Protein AF-0000000083664757 (afdb_homodimer)

Structure (mmCIF, N/CA/C/O backbone):
data_AF-0000000083664757-model_v1
#
loop_
_entity.id
_entity.type
_entity.pdbx_description
1 polymer 'Poly(RC)-binding-like protein'
#
loop_
_atom_site.group_PDB
_atom_site.id
_atom_site.type_symbol
_atom_site.label_atom_id
_atom_site.label_alt_id
_atom_site.label_comp_id
_atom_site.label_asym_id
_atom_site.label_entity_id
_atom_site.label_seq_id
_atom_site.pdbx_PDB_ins_code
_atom_site.Cartn_x
_atom_site.Cartn_y
_atom_site.Cartn_z
_atom_site.occupancy
_atom_site.B_iso_or_equiv
_atom_site.auth_seq_id
_atom_site.auth_comp_id
_atom_site.auth_asym_id
_atom_site.auth_atom_id
_atom_site.pdbx_PDB_model_num
ATOM 1 N N . MET A 1 1 ? 4.367 -1.181 8.422 1 97.25 1 MET A N 1
ATOM 2 C CA . MET A 1 1 ? 5.418 -0.514 7.66 1 97.25 1 MET A CA 1
ATOM 3 C C . MET A 1 1 ? 5.402 0.991 7.91 1 97.25 1 MET A C 1
ATOM 5 O O . MET A 1 1 ? 4.336 1.61 7.922 1 97.25 1 MET A O 1
ATOM 9 N N . GLN A 1 2 ? 6.594 1.562 8.188 1 98.25 2 GLN A N 1
ATOM 10 C CA . GLN A 1 2 ? 6.668 3.004 8.391 1 98.25 2 GLN A CA 1
ATOM 11 C C . GLN A 1 2 ? 7.109 3.717 7.113 1 98.25 2 GLN A C 1
ATOM 13 O O . GLN A 1 2 ? 8.062 3.297 6.461 1 98.25 2 GLN A O 1
ATOM 18 N N . ILE A 1 3 ? 6.383 4.777 6.812 1 98.75 3 ILE A N 1
ATOM 19 C CA . ILE A 1 3 ? 6.672 5.543 5.605 1 98.75 3 ILE A CA 1
ATOM 20 C C . ILE A 1 3 ? 6.477 7.035 5.879 1 98.75 3 ILE A C 1
ATOM 22 O O . ILE A 1 3 ? 5.758 7.41 6.809 1 98.75 3 ILE A O 1
ATOM 26 N N . PRO A 1 4 ? 7.102 7.879 5.055 1 98.56 4 PRO A N 1
ATOM 27 C CA . PRO A 1 4 ? 6.82 9.312 5.176 1 98.56 4 PRO A CA 1
ATOM 28 C C . PRO A 1 4 ? 5.352 9.648 4.926 1 98.56 4 PRO A C 1
ATOM 30 O O . PRO A 1 4 ? 4.668 8.93 4.195 1 98.56 4 PRO A O 1
ATOM 33 N N . LEU A 1 5 ? 4.91 10.812 5.449 1 98.44 5 LEU A N 1
ATOM 34 C CA . LEU A 1 5 ? 3.541 11.305 5.309 1 98.44 5 LEU A CA 1
ATOM 35 C C . LEU A 1 5 ? 3.164 11.445 3.838 1 98.44 5 LEU A C 1
ATOM 37 O O . LEU A 1 5 ? 2.061 11.07 3.438 1 98.44 5 LEU A O 1
ATOM 41 N N . SER A 1 6 ? 4.035 11.914 3.033 1 98.38 6 SER A N 1
ATOM 42 C CA . SER A 1 6 ? 3.746 12.133 1.621 1 98.38 6 SER A CA 1
ATOM 43 C C . SER A 1 6 ? 3.473 10.82 0.898 1 98.38 6 SER A C 1
ATOM 45 O O . SER A 1 6 ? 2.648 10.773 -0.017 1 98.38 6 SER A O 1
ATOM 47 N N . TYR A 1 7 ? 4.18 9.773 1.255 1 98.81 7 TYR A N 1
ATOM 48 C CA . TYR A 1 7 ? 3.936 8.461 0.675 1 98.81 7 TYR A CA 1
ATOM 49 C C . TYR A 1 7 ? 2.578 7.914 1.103 1 98.81 7 TYR A C 1
ATOM 51 O O . TYR A 1 7 ? 1.839 7.359 0.285 1 98.81 7 TYR A O 1
ATOM 59 N N . ALA A 1 8 ? 2.289 8.125 2.336 1 98.81 8 ALA A N 1
ATOM 60 C CA . ALA A 1 8 ? 0.992 7.684 2.842 1 98.81 8 ALA A CA 1
ATOM 61 C C . ALA A 1 8 ? -0.149 8.375 2.1 1 98.81 8 ALA A C 1
ATOM 63 O O . ALA A 1 8 ? -1.163 7.746 1.785 1 98.81 8 ALA A O 1
ATOM 64 N N . ASP A 1 9 ? 0.06 9.641 1.831 1 98.75 9 ASP A N 1
ATOM 65 C CA . ASP A 1 9 ? -0.939 10.391 1.078 1 98.75 9 ASP A CA 1
ATOM 66 C C . ASP A 1 9 ? -1.171 9.773 -0.298 1 98.75 9 ASP A C 1
ATOM 68 O O . ASP A 1 9 ? -2.307 9.711 -0.773 1 98.75 9 ASP A O 1
ATOM 72 N N . ALA A 1 10 ? -0.134 9.344 -0.907 1 98.81 10 ALA A N 1
ATOM 73 C CA . ALA A 1 10 ? -0.25 8.727 -2.225 1 98.81 10 ALA A CA 1
ATOM 74 C C . ALA A 1 10 ? -0.945 7.367 -2.137 1 98.81 10 ALA A C 1
ATOM 76 O O . ALA A 1 10 ? -1.712 6.996 -3.029 1 98.81 10 ALA A O 1
ATOM 77 N N . VAL A 1 11 ? -0.697 6.672 -1.05 1 98.81 11 VAL A N 1
ATOM 78 C CA . VAL A 1 11 ? -1.38 5.398 -0.845 1 98.81 11 VAL A CA 1
ATOM 79 C C . VAL A 1 11 ? -2.879 5.637 -0.684 1 98.81 11 VAL A C 1
ATOM 81 O O . VAL A 1 11 ? -3.695 4.902 -1.243 1 98.81 11 VAL A O 1
ATOM 84 N N . ILE A 1 12 ? -3.201 6.672 0.027 1 98.75 12 ILE A N 1
ATOM 85 C CA . ILE A 1 12 ? -4.602 7.027 0.223 1 98.75 12 ILE A CA 1
ATOM 86 C C . ILE A 1 12 ? -5.219 7.457 -1.106 1 98.75 12 ILE A C 1
ATOM 88 O O . ILE A 1 12 ? -6.285 6.977 -1.489 1 98.75 12 ILE A O 1
ATOM 92 N N . GLY A 1 13 ? -4.531 8.164 -1.852 1 98.69 13 GLY A N 1
ATOM 93 C CA . GLY A 1 13 ? -5.012 8.719 -3.109 1 98.69 13 GLY A CA 1
ATOM 94 C C . GLY A 1 13 ? -5.938 9.906 -2.93 1 98.69 13 GLY A C 1
ATOM 95 O O . GLY A 1 13 ? -6.355 10.203 -1.81 1 98.69 13 GLY A O 1
ATOM 96 N N . THR A 1 14 ? -6.273 10.562 -4.117 1 97.62 14 THR A N 1
ATOM 97 C CA . THR A 1 14 ? -7.184 11.695 -4.105 1 97.62 14 THR A CA 1
ATOM 98 C C . THR A 1 14 ? -8.562 11.273 -3.609 1 97.62 14 THR A C 1
ATOM 100 O O . THR A 1 14 ? -9.172 10.352 -4.152 1 97.62 14 THR A O 1
ATOM 103 N N . ALA A 1 15 ? -9.016 11.953 -2.637 1 97.88 15 ALA A N 1
ATOM 104 C CA . ALA A 1 15 ? -10.328 11.695 -2.064 1 97.88 15 ALA A CA 1
ATOM 105 C C . ALA A 1 15 ? -10.461 10.242 -1.623 1 97.88 15 ALA A C 1
ATOM 107 O O . ALA A 1 15 ? -11.555 9.672 -1.637 1 97.88 15 ALA A O 1
ATOM 108 N N . GLY A 1 16 ? -9.367 9.539 -1.424 1 98.44 16 GLY A N 1
ATOM 109 C CA . GLY A 1 16 ? -9.367 8.172 -0.919 1 98.44 16 GLY A CA 1
ATOM 110 C C . GLY A 1 16 ? -9.594 7.137 -2.002 1 98.44 16 GLY A C 1
ATOM 111 O O . GLY A 1 16 ? -9.898 5.98 -1.708 1 98.44 16 GLY A O 1
ATOM 112 N N . THR A 1 17 ? -9.367 7.523 -3.193 1 98.06 17 THR A N 1
ATOM 113 C CA . THR A 1 17 ? -9.727 6.656 -4.312 1 98.06 17 THR A CA 1
ATOM 114 C C . THR A 1 17 ? -8.828 5.418 -4.344 1 98.06 17 THR A C 1
ATOM 116 O O . THR A 1 17 ? -9.312 4.305 -4.551 1 98.06 17 THR A O 1
ATOM 119 N N . ASN A 1 18 ? -7.566 5.59 -4.109 1 98.62 18 ASN A N 1
ATOM 120 C CA . ASN A 1 18 ? -6.633 4.473 -4.207 1 98.62 18 ASN A CA 1
ATOM 121 C C . ASN A 1 18 ? -6.844 3.469 -3.076 1 98.62 18 ASN A C 1
ATOM 123 O O . ASN A 1 18 ? -6.973 2.268 -3.324 1 98.62 18 ASN A O 1
ATOM 127 N N . ILE A 1 19 ? -6.934 3.99 -1.816 1 98.75 19 ILE A N 1
ATOM 128 C CA . ILE A 1 19 ? -7.059 3.113 -0.657 1 98.75 19 ILE A CA 1
ATOM 129 C C . ILE A 1 19 ? -8.414 2.41 -0.686 1 98.75 19 ILE A C 1
ATOM 131 O O . ILE A 1 19 ? -8.523 1.24 -0.308 1 98.75 19 ILE A O 1
ATOM 135 N N . SER A 1 20 ? -9.438 3.141 -1.148 1 98.69 20 SER A N 1
ATOM 136 C CA . SER A 1 20 ? -10.75 2.527 -1.27 1 98.69 20 SER A CA 1
ATOM 137 C C . SER A 1 20 ? -10.742 1.387 -2.283 1 98.69 20 SER A C 1
ATOM 139 O O . SER A 1 20 ? -11.352 0.34 -2.055 1 98.69 20 SER A O 1
ATOM 141 N N . TYR A 1 21 ? -10.062 1.58 -3.369 1 98.56 21 TYR A N 1
ATOM 142 C CA . TYR A 1 21 ? -9.938 0.525 -4.367 1 98.56 21 TYR A CA 1
ATOM 143 C C . TYR A 1 21 ? -9.258 -0.703 -3.779 1 98.56 21 TYR A C 1
ATOM 145 O O . TYR A 1 21 ? -9.742 -1.826 -3.93 1 98.56 21 TYR A O 1
ATOM 153 N N . ILE A 1 22 ? 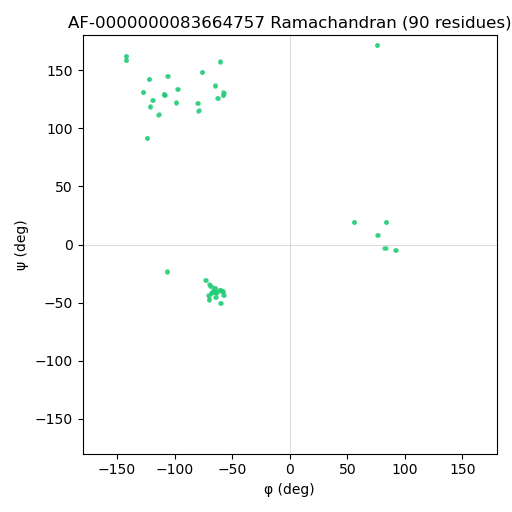-8.078 -0.527 -3.102 1 98.75 22 ILE A N 1
ATOM 154 C CA . ILE A 1 22 ? -7.309 -1.636 -2.543 1 98.75 22 ILE A CA 1
ATOM 155 C C . ILE A 1 22 ? -8.18 -2.434 -1.58 1 98.75 22 ILE A C 1
ATOM 157 O O . ILE A 1 22 ? -8.234 -3.664 -1.654 1 98.75 22 ILE A O 1
ATOM 161 N N . ARG A 1 23 ? -8.938 -1.689 -0.729 1 98.75 23 ARG A N 1
ATOM 162 C CA . ARG A 1 23 ? -9.812 -2.342 0.241 1 98.75 23 ARG A CA 1
ATOM 163 C C . ARG A 1 23 ? -10.914 -3.131 -0.457 1 98.75 23 ARG A C 1
ATOM 165 O O . ARG A 1 23 ? -11.141 -4.301 -0.141 1 98.75 23 ARG A O 1
ATOM 172 N N . ARG A 1 24 ? -11.5 -2.539 -1.427 1 98.44 24 ARG A N 1
ATOM 173 C CA . ARG A 1 24 ? -12.633 -3.162 -2.1 1 98.44 24 ARG A CA 1
ATOM 174 C C . ARG A 1 24 ? -12.188 -4.355 -2.934 1 98.44 24 ARG A C 1
ATOM 176 O O . ARG A 1 24 ? -12.828 -5.41 -2.914 1 98.44 24 ARG A O 1
ATOM 183 N N . ALA A 1 25 ? -11.109 -4.195 -3.652 1 98.56 25 ALA A N 1
ATOM 184 C CA . ALA A 1 25 ? -10.656 -5.211 -4.598 1 98.56 25 ALA A CA 1
ATOM 185 C C . ALA A 1 25 ? -10.062 -6.414 -3.867 1 98.56 25 ALA A C 1
ATOM 187 O O . ALA A 1 25 ? -10.164 -7.547 -4.348 1 98.56 25 ALA A O 1
ATOM 188 N N . SER A 1 26 ? -9.484 -6.227 -2.723 1 98.56 26 SER A N 1
ATOM 189 C CA . SER A 1 26 ? -8.766 -7.293 -2.031 1 98.56 26 SER A CA 1
ATOM 190 C C . SER A 1 26 ? -9.547 -7.793 -0.822 1 98.56 26 SER A C 1
ATOM 192 O O . SER A 1 26 ? -9.273 -8.883 -0.308 1 98.56 26 SER A O 1
ATOM 194 N N . GLY A 1 27 ? -10.422 -6.926 -0.333 1 98.62 27 GLY A N 1
ATOM 195 C CA . GLY A 1 27 ? -11.07 -7.211 0.935 1 98.62 27 GLY A CA 1
ATOM 196 C C . GLY A 1 27 ? -10.172 -6.992 2.133 1 98.62 27 GLY A C 1
ATOM 197 O O . GLY A 1 27 ? -10.547 -7.309 3.264 1 98.62 27 GLY A O 1
ATOM 198 N N . ALA A 1 28 ? -9.047 -6.434 1.872 1 98.69 28 ALA A N 1
ATOM 199 C CA . ALA A 1 28 ? -8.07 -6.223 2.936 1 98.69 28 ALA A CA 1
ATOM 200 C C . ALA A 1 28 ? -8.469 -5.047 3.822 1 98.69 28 ALA A C 1
ATOM 202 O O . ALA A 1 28 ? -9.125 -4.109 3.363 1 98.69 28 ALA A O 1
ATOM 203 N N . THR A 1 29 ? -8.109 -5.102 5.125 1 98.69 29 THR A N 1
ATOM 204 C CA . THR A 1 29 ? -8.055 -3.908 5.965 1 98.69 29 THR A CA 1
ATOM 205 C C . THR A 1 29 ? -6.758 -3.137 5.719 1 98.69 29 THR A C 1
ATOM 207 O O . THR A 1 29 ? -5.668 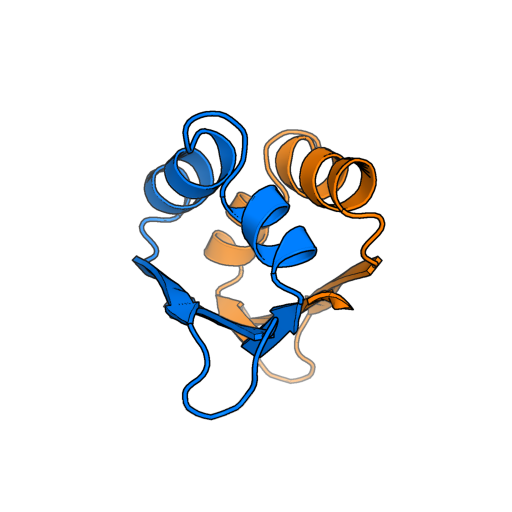-3.713 5.754 1 98.69 29 THR A O 1
ATOM 210 N N . VAL A 1 30 ? -6.906 -1.883 5.312 1 98.75 30 VAL A N 1
ATOM 211 C CA . VAL A 1 30 ? -5.758 -0.999 5.156 1 98.75 30 VAL A CA 1
ATOM 212 C C . VAL A 1 30 ? -5.832 0.135 6.176 1 98.75 30 VAL A C 1
ATOM 214 O O . VAL A 1 30 ? -6.762 0.943 6.148 1 98.75 30 VAL A O 1
ATOM 217 N N . THR A 1 31 ? -4.898 0.134 7.148 1 98.31 31 THR A N 1
ATOM 218 C CA . THR A 1 31 ? -4.844 1.198 8.148 1 98.31 31 THR A CA 1
ATOM 219 C C . THR A 1 31 ? -3.625 2.088 7.918 1 98.31 31 THR A C 1
ATOM 221 O O . THR A 1 31 ? -2.539 1.595 7.609 1 98.31 31 THR A O 1
ATOM 224 N N . ILE A 1 32 ? -3.904 3.27 7.867 1 98.62 32 ILE A N 1
ATOM 225 C CA . ILE A 1 32 ? -2.871 4.297 7.812 1 98.62 32 ILE A CA 1
ATOM 226 C C . ILE A 1 32 ? -3.027 5.25 9 1 98.62 32 ILE A C 1
ATOM 228 O O . ILE A 1 32 ? -4.062 5.902 9.141 1 98.62 32 ILE A O 1
ATOM 232 N N . GLN A 1 33 ? -2.02 5.305 9.82 1 98.25 33 GLN A N 1
ATOM 233 C CA . GLN A 1 33 ? -2.117 6.156 11 1 98.25 33 GLN A CA 1
ATOM 234 C C . GLN A 1 33 ? -0.782 6.828 11.305 1 98.25 33 GLN A C 1
ATOM 236 O O . GLN A 1 33 ? 0.27 6.355 10.867 1 98.25 33 GLN A O 1
ATOM 241 N N . GLU A 1 34 ? -0.828 7.867 12.102 1 98.19 34 GLU A N 1
ATOM 242 C CA . GLU A 1 34 ? 0.397 8.531 12.539 1 98.19 34 GLU A CA 1
ATOM 243 C C . GLU A 1 34 ? 1.244 7.613 13.414 1 98.19 34 GLU A C 1
ATOM 245 O O . GLU A 1 34 ? 0.713 6.879 14.25 1 98.19 34 GLU A O 1
ATOM 250 N N . THR A 1 35 ? 2.625 7.652 13.102 1 97.81 35 THR A N 1
ATOM 251 C CA . THR A 1 35 ? 3.543 6.918 13.969 1 97.81 35 THR A CA 1
ATOM 252 C C . THR A 1 35 ? 3.826 7.707 15.25 1 97.81 35 THR A C 1
ATOM 254 O O . THR A 1 35 ? 4.418 8.789 15.195 1 97.81 35 THR A O 1
ATOM 257 N N . ARG A 1 36 ? 3.42 7.133 16.266 1 96.81 36 ARG A N 1
ATOM 258 C CA . ARG A 1 36 ? 3.582 7.84 17.531 1 96.81 36 ARG A CA 1
ATOM 259 C C . ARG A 1 36 ? 5.051 8.164 17.781 1 96.81 36 ARG A C 1
ATOM 261 O O . ARG A 1 36 ? 5.914 7.297 17.672 1 96.81 36 ARG A O 1
ATOM 268 N N . GLY A 1 37 ? 5.281 9.477 18.094 1 96.31 37 GLY A N 1
ATOM 269 C CA . GLY A 1 37 ? 6.609 9.906 18.484 1 96.31 37 GLY A CA 1
ATOM 270 C C . GLY A 1 37 ? 7.535 10.164 17.312 1 96.31 37 GLY A C 1
ATOM 271 O O . GLY A 1 37 ? 8.719 10.453 17.5 1 96.31 37 GLY A O 1
ATOM 272 N N . VAL A 1 38 ? 7.109 9.938 16.109 1 97.56 38 VAL A N 1
ATOM 273 C CA . VAL A 1 38 ? 7.941 10.156 14.93 1 97.56 38 VAL A CA 1
ATOM 274 C C . VAL A 1 38 ? 7.234 11.109 13.969 1 97.56 38 VAL A C 1
ATOM 276 O O . VAL A 1 38 ? 6.477 10.672 13.102 1 97.56 38 VAL A O 1
ATOM 279 N N . PRO A 1 39 ? 7.48 12.453 14.086 1 96.31 39 PRO A N 1
ATOM 280 C CA . PRO A 1 39 ? 6.805 13.43 13.227 1 96.31 39 PRO A CA 1
ATOM 281 C C . PRO A 1 39 ? 7.043 13.172 11.742 1 96.31 39 PRO A C 1
ATOM 283 O O . PRO A 1 39 ? 8.172 12.891 11.336 1 96.31 39 PRO A O 1
ATOM 286 N N . GLY A 1 40 ? 6.027 13.164 10.93 1 97.69 40 GLY A N 1
ATOM 287 C CA . GLY A 1 40 ? 6.156 13.062 9.484 1 97.69 40 GLY A CA 1
ATOM 288 C C . GLY A 1 40 ? 6.121 11.633 8.984 1 97.69 40 GLY A C 1
ATOM 289 O O . GLY A 1 40 ? 6.141 11.398 7.773 1 97.69 40 GLY A O 1
ATOM 290 N N . GLU A 1 41 ? 6.074 10.781 10.055 1 98.38 41 GLU A N 1
ATOM 291 C CA . GLU A 1 41 ? 6.035 9.367 9.672 1 98.38 41 GLU A CA 1
ATOM 292 C C . GLU A 1 41 ? 4.652 8.773 9.906 1 98.38 41 GLU A C 1
ATOM 294 O O . GLU A 1 41 ? 3.965 9.133 10.859 1 98.38 41 GLU A O 1
ATOM 299 N N . MET A 1 42 ? 4.305 7.848 8.984 1 98.62 42 MET A N 1
ATOM 300 C CA . MET A 1 42 ? 3.039 7.117 9.039 1 98.62 42 MET A CA 1
ATOM 301 C C . MET A 1 42 ? 3.279 5.613 9.086 1 98.62 42 MET A C 1
ATOM 303 O O . MET A 1 42 ? 4.223 5.109 8.477 1 98.62 42 MET A O 1
ATOM 307 N N . THR A 1 43 ? 2.451 4.957 9.844 1 98.56 43 THR A N 1
ATOM 308 C CA . THR A 1 43 ? 2.455 3.498 9.875 1 98.56 43 THR A CA 1
ATOM 309 C C . THR A 1 43 ? 1.351 2.938 8.984 1 98.56 43 THR A C 1
ATOM 311 O O . THR A 1 43 ? 0.179 3.287 9.141 1 98.56 43 THR A O 1
ATOM 314 N N . VAL A 1 44 ? 1.713 2.117 8.008 1 98.75 44 VAL A N 1
ATOM 315 C CA . VAL A 1 44 ? 0.79 1.458 7.086 1 98.75 44 VAL A CA 1
ATOM 316 C C . VAL A 1 44 ? 0.728 -0.035 7.402 1 98.75 44 VAL A C 1
ATOM 318 O O . VAL A 1 44 ? 1.763 -0.685 7.566 1 98.75 44 VAL A O 1
ATOM 321 N N . GLU A 1 45 ? -0.455 -0.525 7.539 1 98.56 45 GLU A N 1
ATOM 322 C CA . GLU A 1 45 ? -0.694 -1.955 7.711 1 98.56 45 GLU A CA 1
ATOM 323 C C . GLU A 1 45 ? -1.719 -2.469 6.703 1 98.56 45 GLU A C 1
ATOM 325 O O . GLU A 1 45 ? -2.734 -1.815 6.457 1 98.56 45 GLU A O 1
ATOM 330 N N . ILE A 1 46 ? -1.389 -3.523 6.066 1 98.69 46 ILE A N 1
ATOM 331 C CA . ILE A 1 46 ? -2.322 -4.211 5.18 1 98.69 46 ILE A CA 1
ATOM 332 C C . ILE A 1 46 ? -2.562 -5.633 5.688 1 98.69 46 ILE A C 1
ATOM 334 O O . ILE A 1 46 ? -1.615 -6.402 5.863 1 98.69 46 ILE A O 1
ATOM 338 N N . SER A 1 47 ? -3.854 -5.965 5.922 1 97.56 47 SER A N 1
ATOM 339 C CA . SER A 1 47 ? -4.168 -7.27 6.492 1 97.56 47 SER A CA 1
ATOM 340 C C . SER A 1 47 ? -5.516 -7.781 5.988 1 97.56 47 SER A C 1
ATOM 342 O O . SER A 1 47 ? -6.375 -6.992 5.59 1 97.56 47 SER A O 1
ATOM 344 N N . MET B 1 1 ? 6.879 -5.469 4.168 1 97.19 1 MET B N 1
ATOM 345 C CA . MET B 1 1 ? 5.605 -5.992 4.656 1 97.19 1 MET B CA 1
ATOM 346 C C . MET B 1 1 ? 5.168 -7.203 3.836 1 97.19 1 MET B C 1
ATOM 348 O O . MET B 1 1 ? 5.27 -7.199 2.609 1 97.19 1 MET B O 1
ATOM 352 N N . GLN B 1 2 ? 4.766 -8.273 4.551 1 98.19 2 GLN B N 1
ATOM 353 C CA . GLN B 1 2 ? 4.281 -9.453 3.838 1 98.19 2 GLN B CA 1
ATOM 354 C C . GLN B 1 2 ? 2.758 -9.477 3.771 1 98.19 2 GLN B C 1
ATOM 356 O O . GLN B 1 2 ? 2.086 -9.234 4.777 1 98.19 2 GLN B O 1
ATOM 361 N N . ILE B 1 3 ? 2.281 -9.766 2.576 1 98.75 3 ILE B N 1
ATOM 362 C CA . ILE B 1 3 ? 0.838 -9.797 2.359 1 98.75 3 ILE B CA 1
ATOM 363 C C . ILE B 1 3 ? 0.483 -10.93 1.398 1 98.75 3 ILE B C 1
ATOM 365 O O . ILE B 1 3 ? 1.329 -11.383 0.627 1 98.7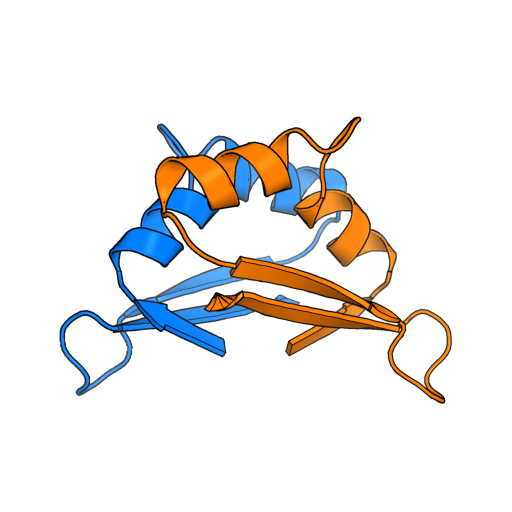5 3 ILE B O 1
ATOM 3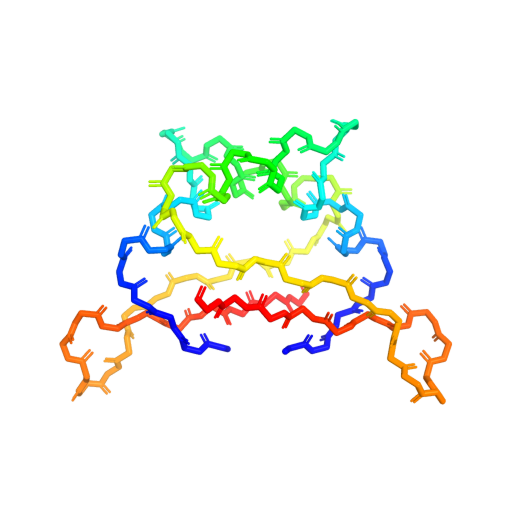69 N N . PRO B 1 4 ? -0.782 -11.375 1.442 1 98.5 4 PRO B N 1
ATOM 370 C CA . PRO B 1 4 ? -1.218 -12.344 0.44 1 98.5 4 PRO B CA 1
ATOM 371 C C . PRO B 1 4 ? -1.113 -11.812 -0.986 1 98.5 4 PRO B C 1
ATOM 373 O O . PRO B 1 4 ? -1.196 -10.602 -1.204 1 98.5 4 PRO B O 1
ATOM 376 N N . LEU B 1 5 ? -1.032 -12.734 -1.974 1 98.44 5 LEU B N 1
ATOM 377 C CA . LEU B 1 5 ? -0.933 -12.406 -3.393 1 98.44 5 LEU B CA 1
ATOM 378 C C . LEU B 1 5 ? -2.115 -11.555 -3.838 1 98.44 5 LEU B C 1
ATOM 380 O O . LEU B 1 5 ? -1.941 -10.586 -4.582 1 98.44 5 LEU B O 1
ATOM 384 N N . SER B 1 6 ? -3.271 -11.836 -3.389 1 98.38 6 SER B N 1
ATOM 385 C CA . SER B 1 6 ? -4.469 -11.109 -3.805 1 98.38 6 SER B CA 1
ATOM 386 C C . SER B 1 6 ? -4.414 -9.656 -3.355 1 98.38 6 SER B C 1
ATOM 388 O O . SER B 1 6 ? -4.898 -8.766 -4.055 1 98.38 6 SER B O 1
ATOM 390 N N . TYR B 1 7 ? -3.885 -9.414 -2.172 1 98.81 7 TYR B N 1
ATOM 391 C CA . TYR B 1 7 ? -3.719 -8.047 -1.688 1 98.81 7 TYR B CA 1
ATOM 392 C C . TYR B 1 7 ? -2.691 -7.293 -2.523 1 98.81 7 TYR B C 1
ATOM 394 O O . TYR B 1 7 ? -2.902 -6.129 -2.877 1 98.81 7 TYR B O 1
ATOM 402 N N . ALA B 1 8 ? -1.666 -7.98 -2.85 1 98.81 8 ALA B N 1
ATOM 403 C CA . ALA B 1 8 ? -0.634 -7.367 -3.684 1 98.81 8 ALA B CA 1
ATOM 404 C C . ALA B 1 8 ? -1.195 -6.965 -5.043 1 98.81 8 ALA B C 1
ATOM 406 O O . ALA B 1 8 ? -0.861 -5.902 -5.57 1 98.81 8 ALA B O 1
ATOM 407 N N . ASP B 1 9 ? -2.045 -7.824 -5.559 1 98.75 9 ASP B N 1
ATOM 408 C CA . ASP B 1 9 ? -2.688 -7.52 -6.832 1 98.75 9 ASP B CA 1
ATOM 409 C C . ASP B 1 9 ? -3.5 -6.23 -6.746 1 98.75 9 ASP B C 1
ATOM 411 O O . ASP B 1 9 ? -3.508 -5.43 -7.684 1 98.75 9 ASP B O 1
ATOM 415 N N . ALA B 1 10 ? -4.145 -6.055 -5.66 1 98.81 10 ALA B N 1
ATOM 416 C CA . ALA B 1 10 ? -4.945 -4.848 -5.473 1 98.81 10 ALA B CA 1
ATOM 417 C C . ALA B 1 10 ? -4.059 -3.615 -5.32 1 98.81 10 ALA B C 1
ATOM 419 O O . ALA B 1 10 ? -4.398 -2.533 -5.801 1 98.81 10 ALA B O 1
ATOM 420 N N . VAL B 1 11 ? -2.93 -3.793 -4.707 1 98.81 11 VAL B N 1
ATOM 421 C CA . VAL B 1 11 ? -1.982 -2.691 -4.582 1 98.81 11 VAL B CA 1
ATOM 422 C C . VAL B 1 11 ? -1.469 -2.293 -5.965 1 98.81 11 VAL B C 1
ATOM 424 O O . VAL B 1 11 ? -1.357 -1.105 -6.273 1 98.81 11 VAL B O 1
ATOM 427 N N . ILE B 1 12 ? -1.212 -3.287 -6.766 1 98.75 12 ILE B N 1
ATOM 428 C CA . ILE B 1 12 ? -0.752 -3.035 -8.125 1 98.75 12 ILE B CA 1
ATOM 429 C C . ILE B 1 12 ? -1.859 -2.357 -8.93 1 98.75 12 ILE B C 1
ATOM 431 O O . ILE B 1 12 ? -1.625 -1.341 -9.586 1 98.75 12 ILE B O 1
ATOM 435 N N . GLY B 1 13 ? -3.021 -2.762 -8.758 1 98.69 13 GLY B N 1
ATOM 436 C CA . GLY B 1 13 ? -4.164 -2.268 -9.508 1 98.69 13 GLY B CA 1
ATOM 437 C C . GLY B 1 13 ? -4.238 -2.818 -10.922 1 9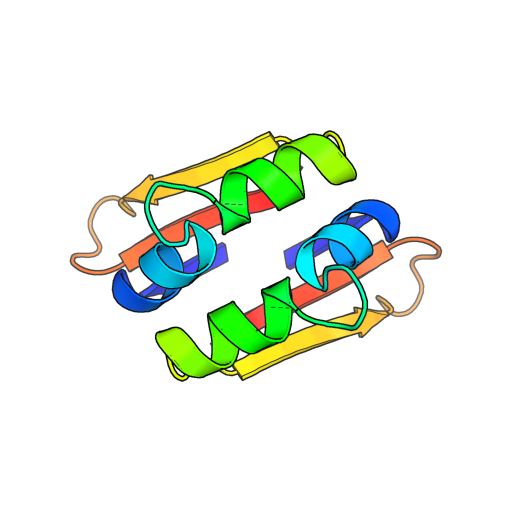8.69 13 GLY B C 1
ATOM 438 O O . GLY B 1 13 ? -3.289 -3.447 -11.398 1 98.69 13 GLY B O 1
ATOM 439 N N . THR B 1 14 ? -5.406 -2.508 -11.594 1 97.5 14 THR B N 1
ATOM 440 C CA . THR B 1 14 ? -5.598 -2.941 -12.969 1 97.5 14 THR B CA 1
ATOM 441 C C . THR B 1 14 ? -4.559 -2.307 -13.891 1 97.5 14 THR B C 1
ATOM 443 O O . THR B 1 14 ? -4.41 -1.084 -13.914 1 97.5 14 THR B O 1
ATOM 446 N N . ALA B 1 15 ? -3.9 -3.115 -14.602 1 97.75 15 ALA B N 1
ATOM 447 C CA . ALA B 1 15 ? -2.887 -2.66 -15.547 1 97.75 15 ALA B CA 1
ATOM 448 C C . ALA B 1 15 ? -1.837 -1.796 -14.852 1 97.75 15 ALA B C 1
ATOM 450 O O . ALA B 1 15 ? -1.255 -0.901 -15.469 1 97.75 15 ALA B O 1
ATOM 451 N N . GLY B 1 16 ? -1.712 -1.885 -13.547 1 98.44 16 GLY B N 1
ATOM 452 C CA . GLY B 1 16 ? -0.688 -1.175 -12.797 1 98.44 16 GLY B CA 1
ATOM 453 C C . GLY B 1 16 ? -1.072 0.257 -12.469 1 98.44 16 GLY B C 1
ATOM 454 O O . GLY B 1 16 ? -0.218 1.065 -12.102 1 98.44 16 GLY B O 1
ATOM 455 N N . THR B 1 17 ? -2.312 0.52 -12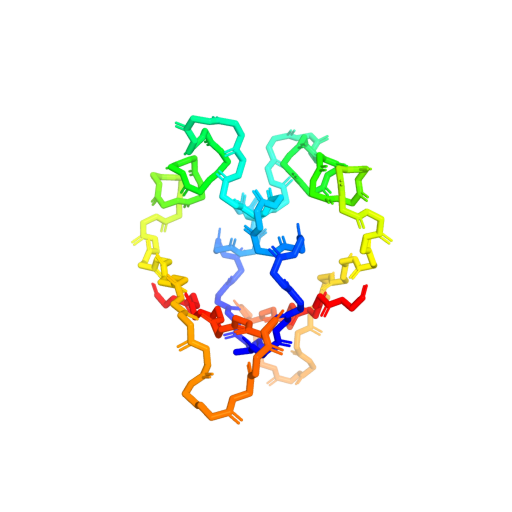.539 1 98 17 THR B N 1
ATOM 456 C CA . THR B 1 17 ? -2.758 1.903 -12.414 1 98 17 THR B CA 1
ATOM 457 C C . THR B 1 17 ? -2.535 2.42 -11 1 98 17 THR B C 1
ATOM 459 O O . THR B 1 17 ? -2.074 3.547 -10.805 1 98 17 THR B O 1
ATOM 462 N N . ASN B 1 18 ? -2.812 1.62 -10.016 1 98.62 18 ASN B N 1
ATOM 463 C CA . ASN B 1 18 ? -2.711 2.068 -8.633 1 98.62 18 ASN B CA 1
ATOM 464 C C . ASN B 1 18 ? -1.256 2.275 -8.211 1 98.62 18 ASN B C 1
ATOM 466 O O . ASN B 1 18 ? -0.902 3.33 -7.684 1 98.62 18 ASN B O 1
ATOM 470 N N . ILE B 1 19 ? -0.397 1.28 -8.531 1 98.75 19 ILE B N 1
ATOM 471 C CA . ILE B 1 19 ? 0.999 1.338 -8.109 1 98.75 19 ILE B CA 1
ATOM 472 C C . ILE B 1 19 ? 1.719 2.449 -8.875 1 98.75 19 ILE B C 1
ATOM 474 O O . ILE B 1 19 ? 2.58 3.135 -8.312 1 98.75 19 ILE B O 1
ATOM 478 N N . SER B 1 20 ? 1.329 2.604 -10.141 1 98.69 20 SER B N 1
ATOM 479 C CA . SER B 1 20 ? 1.919 3.686 -10.922 1 98.69 20 SER B CA 1
ATOM 480 C C . SER B 1 20 ? 1.56 5.047 -10.336 1 98.69 20 SER B C 1
ATOM 482 O O . SER B 1 20 ? 2.406 5.941 -10.266 1 98.69 20 SER B O 1
ATOM 484 N N . TYR B 1 21 ? 0.333 5.191 -9.93 1 98.62 21 TYR B N 1
ATOM 485 C CA . TYR B 1 21 ? -0.089 6.434 -9.289 1 98.62 21 TYR B CA 1
ATOM 486 C C . TYR B 1 21 ? 0.722 6.707 -8.031 1 98.62 21 TYR B C 1
ATOM 488 O O . TYR B 1 21 ? 1.239 7.809 -7.84 1 98.62 21 TYR B O 1
ATOM 496 N N . ILE B 1 22 ? 0.856 5.711 -7.102 1 98.75 22 ILE B N 1
ATOM 497 C CA . ILE B 1 22 ? 1.562 5.875 -5.836 1 98.75 22 ILE B CA 1
ATOM 498 C C . ILE B 1 22 ? 3.002 6.309 -6.098 1 98.75 22 ILE B C 1
ATOM 500 O O . ILE B 1 22 ? 3.494 7.254 -5.484 1 98.75 22 ILE B O 1
ATOM 504 N N . ARG B 1 23 ? 3.627 5.641 -7.105 1 98.81 23 ARG B N 1
ATOM 505 C CA . ARG B 1 23 ? 5.008 5.965 -7.445 1 98.81 23 ARG B CA 1
ATOM 506 C C . ARG B 1 23 ? 5.125 7.391 -7.973 1 98.81 23 ARG B C 1
ATOM 508 O O . ARG B 1 23 ? 5.973 8.156 -7.516 1 98.81 23 ARG B O 1
ATOM 515 N N . ARG B 1 24 ? 4.238 7.75 -8.836 1 98.5 24 ARG B N 1
ATOM 516 C CA . ARG B 1 24 ? 4.312 9.062 -9.477 1 98.5 24 ARG B CA 1
ATOM 517 C C . ARG B 1 24 ? 3.986 10.172 -8.484 1 98.5 24 ARG B C 1
ATOM 519 O O . ARG B 1 24 ? 4.668 11.203 -8.453 1 98.5 24 ARG B O 1
ATOM 526 N N . ALA B 1 25 ? 2.963 9.969 -7.699 1 98.56 25 ALA B N 1
ATOM 527 C CA . ALA B 1 25 ? 2.461 11.008 -6.801 1 98.56 25 ALA B CA 1
ATOM 528 C C . ALA B 1 25 ? 3.412 11.219 -5.625 1 98.56 25 ALA B C 1
ATOM 530 O O . ALA B 1 25 ? 3.535 12.336 -5.113 1 98.56 25 ALA B O 1
ATOM 531 N N . SER B 1 26 ? 4.113 10.203 -5.195 1 98.56 26 SER B N 1
ATOM 532 C CA . SER B 1 26 ? 4.934 10.281 -3.988 1 98.56 26 SER B CA 1
ATOM 533 C C . SER B 1 26 ? 6.418 10.344 -4.332 1 98.56 26 SER B C 1
ATOM 535 O O . SER B 1 26 ? 7.238 10.727 -3.498 1 98.56 26 SER B O 1
ATOM 537 N N . GLY B 1 27 ? 6.73 9.836 -5.516 1 98.69 27 GLY B N 1
ATOM 538 C CA . GLY B 1 27 ? 8.133 9.656 -5.859 1 98.69 27 GLY B CA 1
ATOM 539 C C . GLY B 1 27 ? 8.766 8.453 -5.176 1 98.69 27 GLY B C 1
ATOM 540 O O . GLY B 1 27 ? 9.969 8.242 -5.277 1 98.69 27 GLY B O 1
ATOM 541 N N . ALA B 1 28 ? 7.941 7.695 -4.539 1 98.69 28 ALA B N 1
ATOM 542 C CA . ALA B 1 28 ? 8.438 6.543 -3.791 1 98.69 28 ALA B CA 1
ATOM 543 C C . ALA B 1 28 ? 8.789 5.395 -4.73 1 98.69 28 ALA B C 1
ATOM 545 O O . ALA B 1 28 ? 8.195 5.254 -5.805 1 98.69 28 ALA B O 1
ATOM 546 N N . THR B 1 29 ? 9.805 4.57 -4.352 1 98.69 29 THR B N 1
ATOM 547 C CA . THR B 1 29 ? 9.969 3.236 -4.914 1 98.69 29 THR B CA 1
ATOM 548 C C . THR B 1 29 ? 9.008 2.25 -4.246 1 98.69 29 THR B C 1
ATOM 550 O O . THR B 1 29 ? 8.945 2.172 -3.02 1 98.69 29 THR B O 1
ATOM 553 N N . VAL B 1 30 ? 8.164 1.63 -5.059 1 98.75 30 VAL B N 1
ATOM 554 C CA . VAL B 1 30 ? 7.281 0.577 -4.57 1 98.75 30 VAL B CA 1
ATOM 555 C C . VAL B 1 30 ? 7.66 -0.755 -5.215 1 98.75 30 VAL B C 1
ATOM 557 O O . VAL B 1 30 ? 7.57 -0.912 -6.434 1 98.75 30 VAL B O 1
ATOM 560 N N . THR B 1 31 ? 8.195 -1.679 -4.395 1 98.44 31 THR B N 1
ATOM 561 C CA . THR B 1 31 ? 8.547 -3.004 -4.891 1 98.44 31 THR B CA 1
ATOM 562 C C . THR B 1 31 ? 7.578 -4.055 -4.352 1 98.44 31 THR B C 1
ATOM 564 O O . THR B 1 31 ? 7.191 -4.008 -3.18 1 98.44 31 THR B O 1
ATOM 567 N N . ILE B 1 32 ? 7.094 -4.77 -5.227 1 98.62 32 ILE B N 1
ATOM 568 C CA . ILE B 1 32 ? 6.273 -5.934 -4.91 1 98.62 32 ILE B CA 1
ATOM 569 C C . ILE B 1 32 ? 6.898 -7.188 -5.512 1 98.62 32 ILE B C 1
ATOM 571 O O . ILE B 1 32 ? 7.066 -7.281 -6.73 1 98.62 32 ILE B O 1
ATOM 575 N N . GLN B 1 33 ? 7.25 -8.109 -4.652 1 98.25 33 GLN B N 1
ATOM 576 C CA . GLN B 1 33 ? 7.898 -9.32 -5.152 1 98.25 33 GLN B CA 1
ATOM 577 C C . GLN B 1 33 ? 7.438 -10.555 -4.379 1 98.25 33 GLN B C 1
ATOM 579 O O . GLN B 1 33 ? 6.945 -10.438 -3.254 1 98.25 33 GLN B O 1
ATOM 584 N N . GLU B 1 34 ? 7.664 -11.711 -4.945 1 98.19 34 GLU B N 1
ATOM 585 C CA . GLU B 1 34 ? 7.348 -12.961 -4.254 1 98.19 34 GLU B CA 1
ATOM 586 C C . GLU B 1 34 ? 8.219 -13.141 -3.014 1 98.19 34 GLU B C 1
ATOM 588 O O . GLU B 1 34 ? 9.414 -12.836 -3.037 1 98.19 34 GLU B O 1
ATOM 593 N N . THR B 1 35 ? 7.504 -13.617 -1.876 1 97.75 35 THR B N 1
ATOM 594 C CA . THR B 1 35 ? 8.266 -13.961 -0.68 1 97.75 35 THR B CA 1
ATOM 595 C C . THR B 1 35 ? 8.898 -15.344 -0.819 1 97.75 35 THR B C 1
ATOM 597 O O . THR B 1 35 ? 8.188 -16.344 -0.913 1 97.75 35 THR B O 1
ATOM 600 N N . ARG B 1 36 ? 10.133 -15.297 -0.837 1 96.81 36 ARG B N 1
ATOM 601 C CA . ARG B 1 36 ? 10.828 -16.562 -1.038 1 96.81 36 ARG B CA 1
ATOM 602 C C . ARG B 1 36 ? 10.445 -17.578 0.034 1 96.81 36 ARG B C 1
ATOM 604 O O . ARG B 1 36 ? 10.469 -17.266 1.227 1 96.81 36 ARG B O 1
ATOM 611 N N . GLY B 1 37 ? 10.047 -18.781 -0.461 1 96.25 37 GLY B N 1
ATOM 612 C CA . GLY B 1 37 ? 9.773 -19.875 0.444 1 96.25 37 GLY B CA 1
ATOM 613 C C . GLY B 1 37 ? 8.383 -19.844 1.04 1 96.25 37 GLY B C 1
ATOM 614 O O . GLY B 1 37 ? 8.039 -20.672 1.891 1 96.25 37 GLY B O 1
ATOM 615 N N . VAL B 1 38 ? 7.602 -18.844 0.759 1 97.5 38 VAL B N 1
ATOM 616 C CA . VAL B 1 38 ? 6.246 -18.734 1.292 1 97.5 38 VAL B CA 1
ATOM 617 C C . VAL B 1 38 ? 5.25 -18.594 0.146 1 97.5 38 VAL B C 1
ATOM 619 O O . VAL B 1 38 ? 4.953 -17.484 -0.289 1 97.5 38 VAL B O 1
ATOM 622 N N . PRO B 1 39 ? 4.684 -19.719 -0.374 1 96.31 39 PRO B N 1
ATOM 623 C CA . PRO B 1 39 ? 3.75 -19.672 -1.501 1 96.31 39 PRO B CA 1
ATOM 624 C C . PRO B 1 39 ? 2.539 -18.781 -1.22 1 96.31 39 PRO B C 1
ATOM 626 O O . PRO B 1 39 ? 1.95 -18.859 -0.139 1 96.31 39 PRO B O 1
ATOM 629 N N . GLY B 1 40 ? 2.184 -17.875 -2.094 1 97.62 40 GLY B N 1
ATOM 630 C CA . GLY B 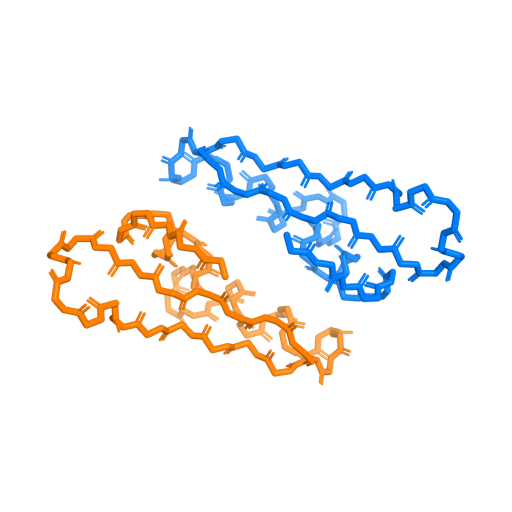1 40 ? 0.974 -17.078 -1.992 1 97.62 40 GLY B CA 1
ATOM 631 C C . GLY B 1 40 ? 1.189 -15.758 -1.27 1 97.62 40 GLY B C 1
ATOM 632 O O . GLY B 1 40 ? 0.271 -14.945 -1.17 1 97.62 40 GLY B O 1
ATOM 633 N N . GLU B 1 41 ? 2.48 -15.711 -0.797 1 98.44 41 GLU B N 1
ATOM 634 C CA . GLU B 1 41 ? 2.789 -14.477 -0.08 1 98.44 41 GLU B CA 1
ATOM 635 C C . GLU B 1 41 ? 3.682 -13.562 -0.914 1 98.44 41 GLU B C 1
ATOM 637 O O . GLU B 1 41 ? 4.547 -14.039 -1.652 1 98.44 41 GLU B O 1
ATOM 642 N N . MET B 1 42 ? 3.432 -12.242 -0.747 1 98.62 42 MET B N 1
ATOM 643 C CA . MET B 1 42 ? 4.195 -11.195 -1.42 1 98.62 42 MET B CA 1
ATOM 644 C C . MET B 1 42 ? 4.824 -10.242 -0.407 1 98.62 42 MET B C 1
ATOM 646 O O . MET B 1 42 ? 4.234 -9.969 0.638 1 98.62 42 MET B O 1
ATOM 650 N N . THR B 1 43 ? 5.992 -9.812 -0.704 1 98.56 43 THR B N 1
ATOM 651 C CA . THR B 1 43 ? 6.656 -8.773 0.085 1 98.56 43 THR B CA 1
ATOM 652 C C . THR B 1 43 ? 6.504 -7.41 -0.576 1 98.56 43 THR B C 1
ATOM 654 O O . THR B 1 43 ? 6.852 -7.238 -1.745 1 98.56 43 THR B O 1
ATOM 657 N N . VAL B 1 44 ? 5.938 -6.461 0.124 1 98.75 44 VAL B N 1
ATOM 658 C CA . VAL B 1 44 ? 5.75 -5.09 -0.331 1 98.75 44 VAL B CA 1
ATOM 659 C C . VAL B 1 44 ? 6.691 -4.156 0.43 1 98.75 44 VAL B C 1
ATOM 661 O O . VAL B 1 44 ? 6.789 -4.227 1.657 1 98.75 44 VAL B O 1
ATOM 664 N N . GLU B 1 45 ? 7.406 -3.359 -0.289 1 98.56 45 GLU B N 1
ATOM 665 C CA . GLU B 1 45 ? 8.258 -2.32 0.284 1 98.56 45 GLU B CA 1
ATOM 666 C C . GLU B 1 45 ? 7.957 -0.959 -0.336 1 98.56 45 GLU B C 1
ATOM 668 O O . GLU B 1 45 ? 7.781 -0.85 -1.551 1 98.56 45 GLU B O 1
ATOM 673 N N . ILE B 1 46 ? 7.793 -0.003 0.495 1 98.69 46 ILE B N 1
ATOM 674 C CA . ILE B 1 46 ? 7.645 1.379 0.05 1 98.69 46 ILE B CA 1
ATOM 675 C C . ILE B 1 46 ? 8.773 2.23 0.632 1 98.69 46 ILE B C 1
ATOM 677 O O . ILE B 1 46 ? 8.953 2.277 1.851 1 98.69 46 ILE B O 1
ATOM 681 N N . SER B 1 47 ? 9.523 2.922 -0.273 1 97.62 47 SER B N 1
ATOM 682 C CA . SER B 1 47 ? 10.672 3.699 0.18 1 97.62 47 SER B CA 1
ATOM 683 C C . SER B 1 47 ? 10.891 4.926 -0.701 1 97.62 47 SER B C 1
ATOM 6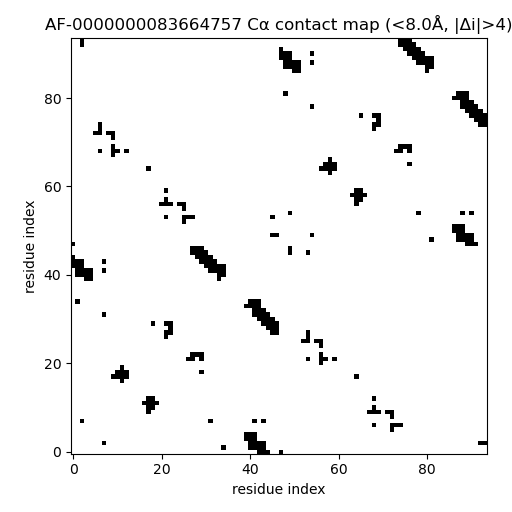85 O O . SER B 1 47 ? 10.484 4.941 -1.863 1 97.62 47 SER B O 1
#

Secondary structure (DSSP, 8-state):
-EEEHHHHHHHH-GGGHHHHHHHHHH---EEEEE-TT-TTEEEEEE-/-EEEHHHHHHHH-GGGHHHHHHHHHH---EEEEE-TT-TTEEEEEE-

InterPro domains:
  IPR004088 K Homology domain, type 1 [PF00013] (1-47)
  IPR036612 K Homology domain, type 1 superfamily [G3DSA:3.30.1370.10] (1-47)
  IPR036612 K Homology domain, type 1 superfamily [SSF54791] (1-46)

Solvent-accessible surface area (backbone atoms only — not comparable to full-atom values): 5022 Å² total; per-residue (Å²): 83,75,37,47,45,62,46,51,48,27,50,30,29,75,95,38,50,44,41,51,45,28,28,68,71,41,67,36,51,73,48,75,43,77,34,84,96,39,89,63,32,24,34,42,47,68,85,86,73,35,48,45,61,47,51,49,28,50,31,29,75,96,38,49,43,42,49,46,28,27,67,70,40,66,36,52,72,48,74,44,78,34,85,96,39,89,62,32,25,34,41,46,67,86

Foldseek 3Di:
DKDFPVVVDVCCPDVSPNVVCCCVVVVWDWDWDDDPPDPRMIDIDTD/DKDFPVVVDVCCPDVSPNVVCCCVVVVWDWDWDDDPPDPRMIDIDTD

pLDDT: mean 98.31, std 0.63, range [96.25, 98.81]

Sequence (94 aa):
MQIPLSYADAVIGTAGTNISYIRRASGATVTIQETRGVPGEMTVEISMQIPLSYADAVIGTAGTNISYIRRASGATVTIQETRGVPGEMTVEIS

Radius of gyration: 12.46 Å; Cα contacts (8 Å, |Δi|>4): 163; chains: 2; bounding box: 24×33×34 Å

Organism: NCBI:txid97028

Nearest PDB structures (foldseek):
  6y2c-assembly1_A  TM=7.451E-01  e=2.994E-03  Homo sapiens
  6rol-assembly4_D  TM=7.922E-01  e=9.004E-03  Homo sapiens
  2hh3-assembly1_A  TM=7.595E-01  e=3.082E-02  Homo sapiens
  6y2c-assembly2_B  TM=7.081E-01  e=1.512E-02  Homo sapiens
  4lij-assembly1_C  TM=7.129E-01  e=1.959E-02  Homo sapiens